Protein AF-A0A9E6A7D5-F1 (afdb_monomer)

Solvent-accessible surface area (backbone atoms only — not comparable to full-atom values): 4836 Å² total; per-residue (Å²): 138,80,40,47,18,21,17,33,96,84,34,36,38,51,97,82,43,68,75,36,81,77,72,48,67,28,24,20,61,6,48,72,43,74,42,83,39,78,94,85,40,67,48,68,49,66,37,42,82,48,3,43,59,48,42,50,50,28,22,56,73,41,77,67,48,78,43,65,58,70,52,33,34,79,45,85,75,77,61,57,44,39,19,55,33,66,134

Mean predicted aligned error: 2.8 Å

Radius of gyration: 12.78 Å; Cα contacts (8 Å, |Δi|>4): 192; chains: 1; bounding box: 35×26×28 Å

Foldseek 3Di:
DAAEWAADPVLEGDPPTDADDPPHQAYFHFAQDWDADPPRDIDTDGDSVRRVVRQVVLCVLQVNDWDFDDFRPPRPVPDTGTHTHHD

Structure (mmCIF, N/CA/C/O backbone):
data_AF-A0A9E6A7D5-F1
#
_entry.id   AF-A0A9E6A7D5-F1
#
loop_
_atom_site.group_PDB
_atom_site.id
_atom_site.type_symbol
_atom_site.label_atom_id
_atom_site.label_alt_id
_atom_site.label_comp_id
_atom_site.label_asym_id
_atom_site.label_entity_id
_atom_site.label_seq_id
_atom_site.pdbx_PDB_ins_code
_atom_site.Cartn_x
_atom_site.Cartn_y
_atom_site.Cartn_z
_atom_site.occupancy
_atom_site.B_iso_or_equiv
_atom_site.auth_seq_id
_atom_site.auth_comp_id
_atom_site.auth_asym_id
_atom_site.auth_atom_id
_atom_site.pdbx_PDB_model_num
ATOM 1 N N . VAL A 1 1 ? 12.342 3.556 10.174 1.00 89.81 1 VAL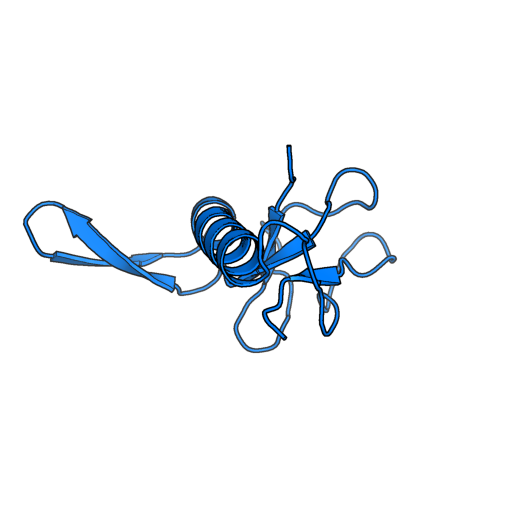 A N 1
ATOM 2 C CA . VAL A 1 1 ? 11.187 4.178 9.487 1.00 89.81 1 VAL A CA 1
ATOM 3 C C . VAL A 1 1 ? 11.082 3.465 8.161 1.00 89.81 1 VAL A C 1
ATOM 5 O O . VAL A 1 1 ? 12.140 3.217 7.608 1.00 89.81 1 VAL A O 1
ATOM 8 N N . TYR A 1 2 ? 9.875 3.101 7.736 1.00 94.88 2 TYR A N 1
ATOM 9 C CA . TYR A 1 2 ? 9.636 2.545 6.407 1.00 94.88 2 TYR A CA 1
ATOM 10 C C . TYR A 1 2 ? 8.734 3.506 5.634 1.00 94.88 2 TYR A C 1
ATOM 12 O O . TYR A 1 2 ? 7.658 3.868 6.123 1.00 94.88 2 TYR A O 1
ATOM 20 N N . THR A 1 3 ? 9.188 3.948 4.470 1.00 96.69 3 THR A N 1
ATOM 21 C CA . THR A 1 3 ? 8.424 4.719 3.496 1.00 96.69 3 THR A CA 1
ATOM 22 C C . THR A 1 3 ? 7.654 3.738 2.630 1.00 96.69 3 THR A C 1
ATOM 24 O O . THR A 1 3 ? 8.252 2.899 1.963 1.00 96.69 3 THR A O 1
ATOM 27 N N . ILE A 1 4 ? 6.325 3.834 2.661 1.00 97.88 4 ILE A N 1
ATOM 28 C CA . ILE A 1 4 ? 5.447 2.870 1.998 1.00 97.88 4 ILE A CA 1
ATOM 29 C C . ILE A 1 4 ? 4.702 3.541 0.842 1.00 97.88 4 ILE A C 1
ATOM 31 O O . ILE A 1 4 ? 3.920 4.474 1.072 1.00 97.88 4 ILE A O 1
ATOM 35 N N . SER A 1 5 ? 4.934 3.069 -0.384 1.00 97.94 5 SER A N 1
ATOM 36 C CA . SER A 1 5 ? 4.141 3.416 -1.567 1.00 97.94 5 SER A CA 1
ATOM 37 C C . SER A 1 5 ? 2.877 2.542 -1.653 1.00 97.94 5 SER A C 1
ATOM 39 O O . SER A 1 5 ? 2.715 1.556 -0.930 1.00 97.94 5 SER A O 1
ATOM 41 N N . ALA A 1 6 ? 1.900 2.967 -2.453 1.00 98.38 6 ALA A N 1
ATOM 42 C CA . ALA A 1 6 ? 0.615 2.292 -2.598 1.00 98.38 6 ALA A CA 1
ATOM 43 C C . ALA A 1 6 ? 0.534 1.559 -3.938 1.00 98.38 6 ALA A C 1
ATOM 45 O O . ALA A 1 6 ? 0.844 2.144 -4.971 1.00 98.38 6 ALA A O 1
ATOM 46 N N . VAL A 1 7 ? 0.003 0.339 -3.924 1.00 98.31 7 VAL A N 1
ATOM 47 C CA . VAL A 1 7 ? -0.379 -0.412 -5.131 1.00 98.31 7 VAL A CA 1
ATOM 48 C C . VAL A 1 7 ? -1.855 -0.802 -5.095 1.00 98.31 7 VAL A C 1
ATOM 50 O O . VAL A 1 7 ? -2.492 -0.801 -4.030 1.00 98.31 7 VAL A O 1
ATOM 53 N N . ASP A 1 8 ? -2.420 -1.062 -6.273 1.00 98.12 8 ASP A N 1
ATOM 54 C CA . ASP A 1 8 ? -3.747 -1.652 -6.430 1.00 98.12 8 ASP A CA 1
ATOM 55 C C . ASP A 1 8 ? -3.722 -3.187 -6.418 1.00 98.12 8 ASP A C 1
ATOM 57 O O . ASP A 1 8 ? -2.705 -3.808 -6.131 1.00 98.12 8 ASP A O 1
ATOM 61 N N . ILE A 1 9 ? -4.884 -3.798 -6.660 1.00 97.31 9 ILE A N 1
ATOM 62 C CA . ILE A 1 9 ? -5.065 -5.256 -6.639 1.00 97.31 9 ILE A CA 1
ATOM 63 C C . ILE A 1 9 ? -4.332 -5.986 -7.777 1.00 97.31 9 ILE A C 1
ATOM 65 O O . ILE A 1 9 ? -4.155 -7.196 -7.695 1.00 97.31 9 ILE A O 1
ATOM 69 N N . ASP A 1 10 ? -3.925 -5.268 -8.826 1.00 97.69 10 ASP A N 1
ATOM 70 C CA . ASP A 1 10 ? -3.136 -5.800 -9.938 1.00 97.69 10 ASP A CA 1
ATOM 71 C C . ASP A 1 10 ? -1.635 -5.485 -9.762 1.00 97.69 10 ASP A C 1
ATOM 73 O O . ASP A 1 10 ? -0.885 -5.517 -10.742 1.00 97.69 10 ASP A O 1
ATOM 77 N N . ASP A 1 11 ? -1.211 -5.118 -8.547 1.00 97.56 11 ASP A N 1
ATOM 78 C CA . ASP A 1 11 ? 0.131 -4.640 -8.200 1.00 97.56 11 ASP A CA 1
ATOM 79 C C . ASP A 1 11 ? 0.546 -3.354 -8.931 1.00 97.56 11 ASP A C 1
ATOM 81 O O . ASP A 1 11 ? 1.730 -3.036 -9.022 1.00 97.56 11 ASP A O 1
ATOM 85 N N . LYS A 1 12 ? -0.405 -2.573 -9.462 1.00 97.81 12 LYS A N 1
ATOM 86 C CA . LYS A 1 12 ? -0.093 -1.342 -10.200 1.00 97.81 12 LYS A CA 1
ATOM 87 C C . LYS A 1 12 ? -0.031 -0.148 -9.266 1.00 97.81 12 LYS A C 1
ATOM 89 O O . LYS A 1 12 ? -0.959 0.126 -8.501 1.00 97.81 12 LYS A O 1
ATOM 94 N N . MET A 1 13 ? 1.040 0.623 -9.396 1.00 97.25 13 MET A N 1
ATOM 95 C CA . MET A 1 13 ? 1.189 1.898 -8.718 1.00 97.25 13 MET A CA 1
ATOM 96 C C . MET A 1 13 ? 0.249 2.944 -9.356 1.00 97.25 13 MET A C 1
ATOM 98 O O . MET A 1 13 ? 0.321 3.200 -10.563 1.00 97.25 13 MET A O 1
ATOM 102 N N . PRO A 1 14 ? -0.655 3.576 -8.583 1.00 97.19 14 PRO A N 1
ATOM 103 C CA . PRO A 1 14 ? -1.489 4.663 -9.070 1.00 97.19 14 PRO A CA 1
ATOM 104 C C . PRO A 1 14 ? -0.672 5.958 -9.176 1.00 97.19 14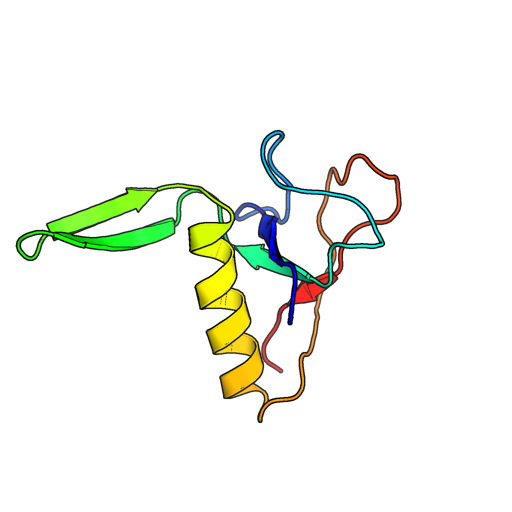 PRO A C 1
ATOM 106 O O . PRO A 1 14 ? 0.246 6.197 -8.397 1.00 97.19 14 PRO A O 1
ATOM 109 N N . SER A 1 15 ? -1.076 6.872 -10.063 1.00 95.75 15 SER A N 1
ATOM 110 C CA . SER A 1 15 ? -0.319 8.101 -10.378 1.00 95.75 15 SER A CA 1
ATOM 111 C C . SER A 1 15 ? -0.095 9.079 -9.212 1.00 95.75 15 SER A C 1
ATOM 113 O O . SER A 1 15 ? 0.618 10.063 -9.373 1.00 95.75 15 SER A O 1
ATOM 115 N N . TRP A 1 16 ? -0.774 8.883 -8.079 1.00 96.06 16 TRP A N 1
ATOM 116 C CA . TRP A 1 16 ? -0.652 9.704 -6.869 1.00 96.06 16 TRP A CA 1
ATOM 117 C C . TRP A 1 16 ? 0.193 9.048 -5.776 1.00 96.06 16 TRP A C 1
ATOM 119 O O . TRP A 1 16 ? 0.421 9.676 -4.741 1.00 96.06 16 TRP A O 1
ATOM 129 N N . SER A 1 17 ? 0.600 7.787 -5.949 1.00 96.50 17 SER A N 1
ATOM 130 C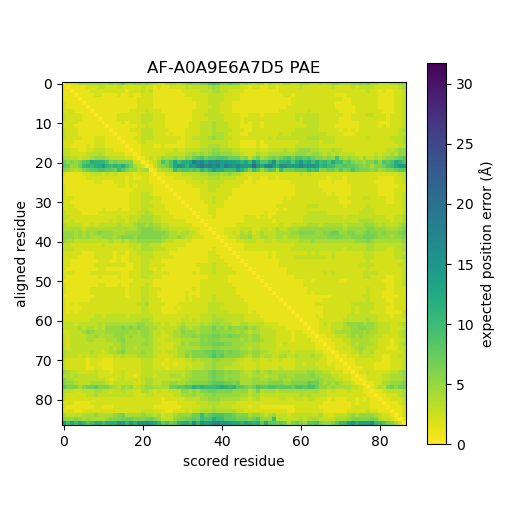 CA . SER A 1 17 ? 1.513 7.149 -5.008 1.00 96.50 17 SER A CA 1
ATOM 131 C C . SER A 1 17 ? 2.881 7.822 -5.081 1.00 96.50 17 SER A C 1
ATOM 133 O O . SER A 1 17 ? 3.284 8.325 -6.128 1.00 96.50 17 SER A O 1
ATOM 135 N N . ASN A 1 18 ? 3.593 7.822 -3.957 1.00 93.12 18 ASN A N 1
ATOM 136 C CA . ASN A 1 18 ? 5.010 8.163 -3.969 1.00 93.12 18 ASN A CA 1
ATOM 137 C C . ASN A 1 18 ? 5.788 7.074 -4.720 1.00 93.12 18 ASN A C 1
ATOM 139 O O . ASN A 1 18 ? 5.377 5.914 -4.695 1.00 93.12 18 ASN A O 1
ATOM 143 N N . TYR A 1 19 ? 6.892 7.482 -5.334 1.00 92.62 19 TYR A N 1
ATOM 144 C CA . TYR A 1 19 ? 7.836 6.661 -6.090 1.00 92.62 19 TYR A CA 1
ATOM 145 C C . TYR A 1 19 ? 9.259 7.187 -5.857 1.00 92.62 19 TYR A C 1
ATOM 147 O O . TYR A 1 19 ? 9.427 8.317 -5.371 1.00 92.62 19 TYR A O 1
ATOM 155 N N . GLY A 1 20 ? 10.264 6.396 -6.227 1.00 87.31 20 GLY A N 1
ATOM 156 C CA . GLY A 1 20 ? 11.676 6.732 -6.073 1.00 87.31 20 GLY A CA 1
ATOM 157 C C . GLY A 1 20 ? 12.406 5.752 -5.162 1.00 87.31 20 GLY A C 1
ATOM 158 O O . GLY A 1 20 ? 12.142 5.733 -3.962 1.00 87.31 20 GLY A O 1
ATOM 159 N N . GLU A 1 21 ? 13.394 5.049 -5.706 1.00 80.00 21 GLU A N 1
ATOM 160 C CA . GLU A 1 21 ? 14.312 4.174 -4.971 1.00 80.00 21 GLU A CA 1
ATOM 161 C C . GLU A 1 21 ? 15.735 4.775 -4.951 1.00 80.00 21 GLU A C 1
ATOM 163 O O . GLU A 1 21 ? 16.468 4.684 -5.950 1.00 80.00 21 GLU A O 1
ATOM 168 N N . PRO A 1 22 ? 16.184 5.401 -3.840 1.00 79.31 22 PRO A N 1
ATOM 169 C CA . PRO A 1 22 ? 15.448 5.805 -2.624 1.00 79.31 22 PRO A CA 1
ATOM 170 C C . PRO A 1 22 ? 14.560 7.064 -2.823 1.00 79.31 22 PRO A C 1
ATOM 172 O O . PRO A 1 22 ? 14.854 7.872 -3.713 1.00 79.31 22 PRO A O 1
ATOM 175 N N . PRO A 1 23 ? 13.542 7.326 -1.959 1.00 87.88 23 PRO A N 1
ATOM 176 C CA . PRO A 1 23 ? 13.431 6.846 -0.574 1.00 87.88 23 PRO A CA 1
ATOM 177 C C . PRO A 1 23 ? 12.278 5.880 -0.244 1.00 87.88 23 PRO A C 1
ATOM 179 O O . PRO A 1 23 ? 11.981 5.733 0.945 1.00 87.88 23 PRO A O 1
ATOM 182 N N . VAL A 1 24 ? 11.580 5.293 -1.214 1.00 95.19 24 VAL A N 1
ATOM 183 C CA . VAL A 1 24 ? 10.580 4.258 -0.916 1.00 95.19 24 VAL A CA 1
ATOM 184 C C . VAL A 1 24 ? 11.290 2.980 -0.464 1.00 95.19 24 VAL A C 1
ATOM 186 O O . VAL A 1 24 ? 12.304 2.620 -1.032 1.00 95.19 24 VAL A O 1
ATOM 189 N N . ASP A 1 25 ? 10.804 2.340 0.606 1.00 95.69 25 ASP A N 1
ATOM 190 C CA . ASP A 1 25 ? 11.366 1.069 1.086 1.00 95.69 25 ASP A CA 1
ATOM 191 C C . ASP A 1 25 ? 10.561 -0.130 0.560 1.00 95.69 25 ASP A C 1
ATOM 193 O O . ASP A 1 25 ? 11.127 -1.170 0.236 1.00 95.69 25 ASP A O 1
ATOM 197 N N . PHE A 1 26 ? 9.226 -0.002 0.526 1.00 96.56 26 PHE A N 1
ATOM 198 C CA . PHE A 1 26 ? 8.308 -1.039 0.052 1.00 96.56 26 PHE A CA 1
ATOM 199 C C . PHE A 1 26 ? 7.001 -0.441 -0.483 1.00 96.56 26 PHE A C 1
ATOM 201 O O . PHE A 1 26 ? 6.561 0.630 -0.069 1.00 96.56 26 PHE A O 1
ATOM 208 N N . SER A 1 27 ? 6.310 -1.209 -1.312 1.00 97.81 27 SER A N 1
ATOM 209 C CA . SER A 1 27 ? 4.915 -1.028 -1.699 1.00 97.81 27 SER A CA 1
ATOM 210 C C . SER A 1 27 ? 3.981 -1.891 -0.850 1.00 97.81 27 SER A C 1
ATOM 212 O O 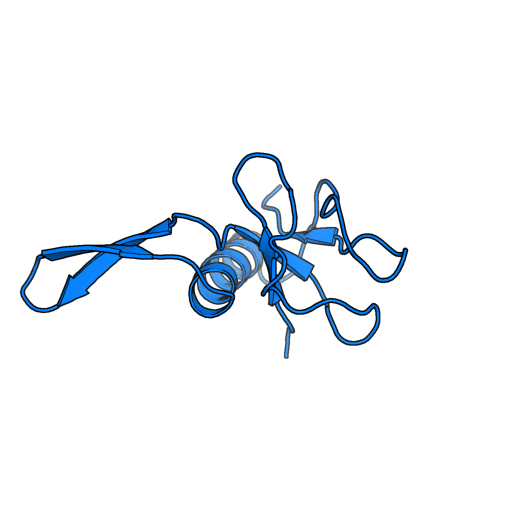. SER A 1 27 ? 4.340 -2.983 -0.410 1.00 97.81 27 SER A O 1
ATOM 214 N N . ALA A 1 28 ? 2.748 -1.429 -0.641 1.00 98.25 28 ALA A N 1
ATOM 215 C CA . ALA A 1 28 ? 1.684 -2.232 -0.036 1.00 98.25 28 ALA A CA 1
ATOM 216 C C . ALA A 1 28 ? 0.295 -1.848 -0.586 1.00 98.25 28 ALA A C 1
ATOM 218 O O . ALA A 1 28 ? 0.135 -0.754 -1.142 1.00 98.25 28 ALA A O 1
ATOM 219 N N . PRO A 1 29 ? -0.740 -2.693 -0.407 1.00 98.25 29 PRO A N 1
ATOM 220 C CA . PRO A 1 29 ? -2.090 -2.392 -0.877 1.00 98.25 29 PRO A CA 1
ATOM 221 C C . PRO A 1 29 ? -2.630 -1.074 -0.310 1.00 98.25 29 PRO A C 1
ATOM 223 O O . PRO A 1 29 ? -2.821 -0.921 0.899 1.00 98.25 29 PRO A O 1
ATOM 226 N N . GLY A 1 30 ? -2.899 -0.113 -1.191 1.00 98.44 30 GLY A N 1
ATOM 227 C CA . GLY A 1 30 ? -3.358 1.226 -0.812 1.00 98.44 30 GLY A CA 1
ATOM 228 C C . GLY A 1 30 ? -4.477 1.783 -1.684 1.00 98.44 30 GLY A C 1
ATOM 229 O O . GLY A 1 30 ? -4.941 2.892 -1.422 1.00 98.44 30 GLY A O 1
ATOM 230 N N . VAL A 1 31 ? -4.932 1.051 -2.703 1.00 98.62 31 VAL A N 1
ATOM 231 C CA . VAL A 1 31 ? -6.034 1.461 -3.587 1.00 98.62 31 VAL A CA 1
ATOM 232 C C . VAL A 1 31 ? -7.304 0.692 -3.247 1.00 98.62 31 VAL A C 1
ATOM 234 O O . VAL A 1 31 ? -7.282 -0.528 -3.139 1.00 98.62 31 VAL A O 1
ATOM 237 N N . ALA A 1 32 ? -8.423 1.411 -3.113 1.00 98.38 32 ALA A N 1
ATOM 238 C CA . ALA A 1 32 ? -9.746 0.843 -2.857 1.00 98.38 32 ALA A CA 1
ATOM 239 C C . ALA A 1 32 ? -9.792 -0.077 -1.619 1.00 98.38 32 ALA A C 1
ATOM 241 O O . ALA A 1 32 ? -10.403 -1.146 -1.632 1.00 98.38 32 ALA A O 1
ATOM 242 N N . ILE A 1 33 ? -9.182 0.373 -0.520 1.00 98.56 33 ILE A N 1
ATOM 243 C CA . ILE A 1 33 ? -9.120 -0.378 0.733 1.00 98.56 33 ILE A CA 1
ATOM 244 C C . ILE A 1 33 ? -10.386 -0.136 1.551 1.00 98.56 33 ILE A C 1
ATOM 246 O O . ILE A 1 33 ? -10.660 0.986 1.984 1.00 98.56 33 ILE A O 1
ATOM 250 N N . PHE A 1 34 ? -11.144 -1.207 1.782 1.00 98.38 34 PHE A N 1
ATOM 251 C CA . PHE A 1 34 ? -12.298 -1.222 2.676 1.00 98.38 34 PHE A CA 1
ATOM 252 C C . PHE A 1 34 ? -11.846 -1.336 4.134 1.00 98.38 34 PHE A C 1
ATOM 254 O O . PHE A 1 34 ? -11.120 -2.260 4.495 1.00 98.38 34 PHE A O 1
ATOM 261 N N . SER A 1 35 ? -12.284 -0.413 4.988 1.00 98.06 35 SER A N 1
ATOM 262 C CA . SER A 1 35 ? -11.966 -0.449 6.416 1.00 98.06 35 SER A CA 1
ATOM 263 C C . SER A 1 35 ? -13.073 0.161 7.275 1.00 98.06 35 SER A C 1
ATOM 265 O O . SER A 1 35 ? -14.070 0.702 6.783 1.00 98.06 35 SER A O 1
ATOM 267 N N . THR A 1 36 ? -12.899 0.056 8.591 1.00 97.94 36 THR A N 1
ATOM 268 C CA . THR A 1 36 ? -13.783 0.685 9.574 1.00 97.94 36 THR A CA 1
ATOM 269 C C . THR A 1 36 ? -13.723 2.205 9.465 1.00 97.94 36 THR A C 1
ATOM 271 O O . THR A 1 36 ? -12.713 2.800 9.087 1.00 97.94 36 THR A O 1
ATOM 274 N N . TRP A 1 37 ? -14.838 2.847 9.791 1.00 98.00 37 TRP A N 1
ATOM 275 C CA . TRP A 1 37 ? -14.987 4.289 9.724 1.00 98.00 37 TRP A CA 1
ATOM 276 C C . TRP A 1 37 ? -15.722 4.827 10.950 1.00 98.00 37 TRP A C 1
ATOM 278 O O . TRP A 1 37 ? -16.191 4.091 11.822 1.00 98.00 37 TRP A O 1
ATOM 288 N N . LYS A 1 38 ? -15.806 6.154 11.037 1.00 96.88 38 LYS A N 1
ATOM 289 C CA . LYS A 1 38 ? -16.451 6.846 12.159 1.00 96.88 38 LYS A CA 1
ATOM 290 C C . LYS A 1 38 ? -17.911 6.400 12.318 1.00 96.88 38 LYS A C 1
ATOM 292 O O . LYS A 1 38 ? -18.571 6.044 11.344 1.00 96.88 38 LYS A O 1
ATOM 297 N N . ASN A 1 39 ? -18.417 6.482 13.550 1.00 97.38 39 ASN A N 1
ATOM 298 C CA . ASN A 1 39 ? -19.806 6.167 13.915 1.00 97.38 39 ASN A CA 1
ATOM 299 C C . ASN A 1 39 ? -20.229 4.715 13.621 1.00 97.38 39 ASN A C 1
ATOM 301 O O . ASN A 1 39 ? -21.382 4.464 13.286 1.00 97.38 39 ASN A O 1
ATOM 305 N N . GLY A 1 40 ? -19.293 3.765 13.728 1.00 97.44 40 GLY A N 1
ATOM 306 C CA . GLY A 1 40 ? -19.555 2.344 13.470 1.00 97.44 40 GLY A CA 1
ATOM 307 C C . GLY A 1 40 ? -19.761 2.006 11.991 1.00 97.44 40 GLY A C 1
ATOM 308 O O . GLY A 1 40 ? -20.221 0.913 11.678 1.00 97.44 40 GLY A O 1
ATOM 309 N N . GLY A 1 41 ? -19.455 2.943 11.090 1.00 98.25 41 GLY A N 1
ATOM 310 C CA . GLY A 1 41 ? -19.557 2.735 9.654 1.00 98.25 41 GLY A CA 1
ATOM 311 C C . GLY A 1 41 ? -18.335 2.039 9.065 1.00 98.25 41 GLY A C 1
ATOM 312 O O . GLY A 1 41 ? -17.371 1.696 9.749 1.00 98.25 41 GLY A O 1
ATOM 313 N N . THR A 1 42 ? -18.367 1.902 7.748 1.00 98.38 42 THR A N 1
ATOM 314 C CA . THR A 1 42 ? -17.259 1.412 6.930 1.00 98.38 42 THR A CA 1
ATOM 315 C C . THR A 1 42 ? -17.084 2.327 5.732 1.00 98.38 42 THR A C 1
ATOM 317 O O . THR A 1 42 ? -18.046 2.956 5.287 1.00 98.38 42 THR A O 1
ATOM 320 N N . ASN A 1 43 ? -15.870 2.412 5.204 1.00 98.44 43 ASN A N 1
ATOM 321 C CA . ASN A 1 43 ? -15.582 3.220 4.030 1.00 98.44 43 ASN A CA 1
ATOM 322 C C . ASN A 1 43 ? -14.500 2.555 3.180 1.00 98.44 43 ASN A C 1
ATOM 324 O O . ASN A 1 43 ? -13.632 1.865 3.715 1.00 98.44 43 ASN A O 1
ATOM 328 N N . THR A 1 44 ? -14.550 2.795 1.874 1.00 98.56 44 THR A N 1
ATOM 329 C CA . THR A 1 44 ? -13.525 2.354 0.927 1.00 98.56 44 THR A CA 1
ATOM 330 C C . THR A 1 44 ? -12.789 3.578 0.421 1.00 98.56 44 THR A C 1
ATOM 332 O O . THR A 1 44 ? -13.387 4.430 -0.235 1.00 98.56 44 THR A O 1
ATOM 335 N N . ILE A 1 45 ? -11.502 3.681 0.741 1.00 98.50 45 ILE A N 1
ATOM 336 C CA . ILE A 1 45 ? -10.673 4.828 0.358 1.00 98.50 45 ILE A CA 1
ATOM 337 C C . ILE A 1 45 ? -9.314 4.374 -0.166 1.00 98.50 45 ILE A C 1
ATOM 339 O O . ILE A 1 45 ? -8.906 3.229 0.024 1.00 98.50 45 ILE A O 1
ATOM 343 N N . SER A 1 46 ? -8.626 5.293 -0.836 1.00 98.69 46 SER A N 1
ATOM 344 C CA . SER A 1 46 ? -7.302 5.065 -1.403 1.00 98.69 46 SER A CA 1
ATOM 345 C C . SER A 1 46 ? -6.299 6.062 -0.834 1.00 98.69 46 SER A C 1
ATOM 347 O O . SER A 1 46 ? -6.632 7.228 -0.622 1.00 98.69 46 SER A O 1
ATOM 349 N N . GLY A 1 47 ? -5.070 5.610 -0.615 1.00 98.25 47 GLY A N 1
ATOM 350 C CA . GLY A 1 47 ? -3.956 6.448 -0.191 1.00 98.25 47 GLY A CA 1
ATOM 351 C C . GLY A 1 47 ? -2.794 5.631 0.364 1.00 98.25 47 GLY A C 1
ATOM 352 O O . GLY A 1 47 ? -2.969 4.509 0.837 1.00 98.25 47 GLY A O 1
ATOM 353 N N . THR A 1 48 ? -1.604 6.225 0.407 1.00 98.00 48 THR A N 1
ATOM 354 C CA . THR A 1 48 ? -0.447 5.636 1.109 1.00 98.00 48 THR A CA 1
ATOM 355 C C . THR A 1 48 ? -0.712 5.477 2.612 1.00 98.00 48 THR A C 1
ATOM 357 O O . THR A 1 48 ? -0.205 4.552 3.240 1.00 98.00 48 THR A O 1
ATOM 360 N N . SER A 1 49 ? -1.606 6.289 3.192 1.00 97.50 49 SER A N 1
ATOM 361 C CA . SER A 1 49 ? -2.117 6.094 4.559 1.00 97.50 49 SER A CA 1
ATOM 362 C C . SER A 1 49 ? -2.884 4.779 4.757 1.00 97.50 49 SER A C 1
ATOM 364 O O . SER A 1 49 ? -3.021 4.340 5.896 1.00 97.50 49 SER A O 1
ATOM 366 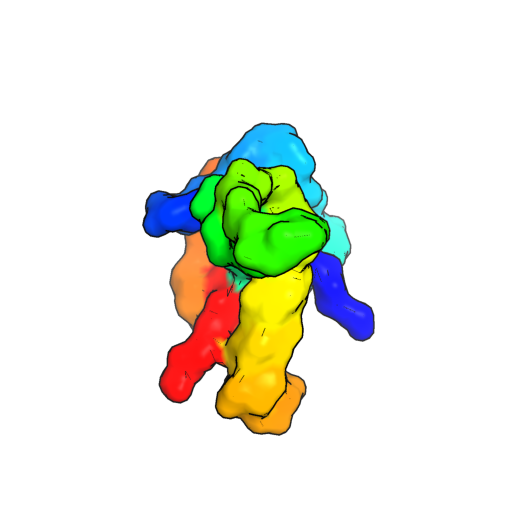N N . MET A 1 50 ? -3.379 4.153 3.685 1.00 98.38 50 MET A N 1
ATOM 367 C CA . MET A 1 50 ? -4.000 2.823 3.712 1.00 98.38 50 MET A CA 1
ATOM 368 C C . MET A 1 50 ? -2.978 1.715 3.426 1.00 98.38 50 MET A C 1
ATOM 370 O O . MET A 1 50 ? -3.144 0.611 3.930 1.00 98.38 50 MET A O 1
ATOM 374 N N . ALA A 1 51 ? -1.897 2.015 2.703 1.00 98.44 51 ALA A N 1
ATOM 375 C CA . ALA A 1 51 ? -0.779 1.094 2.488 1.00 98.44 51 ALA A CA 1
ATOM 376 C C . ALA A 1 51 ? 0.057 0.881 3.764 1.00 98.44 51 ALA A C 1
ATOM 378 O O . ALA A 1 51 ? 0.362 -0.251 4.137 1.00 98.44 51 ALA A O 1
ATOM 379 N N . ALA A 1 52 ? 0.354 1.957 4.499 1.00 98.19 52 ALA A N 1
ATOM 380 C CA . ALA A 1 52 ? 1.141 1.913 5.733 1.00 98.19 52 ALA A CA 1
ATOM 381 C C . ALA A 1 52 ? 0.658 0.881 6.786 1.00 98.19 52 ALA A C 1
ATOM 383 O O . ALA A 1 52 ? 1.496 0.134 7.299 1.00 98.19 52 ALA A O 1
ATOM 384 N N . PRO A 1 53 ? -0.644 0.776 7.136 1.00 98.00 53 PRO A N 1
ATOM 385 C CA . PRO A 1 53 ? -1.107 -0.243 8.078 1.00 98.00 53 PRO A CA 1
ATOM 386 C C . PRO A 1 53 ? -0.999 -1.680 7.539 1.00 98.00 53 PRO A C 1
ATOM 388 O O . PRO A 1 53 ? -0.757 -2.578 8.344 1.00 98.00 53 PRO A O 1
ATOM 391 N N . HIS A 1 54 ? -1.114 -1.914 6.223 1.00 97.56 54 HIS A N 1
ATOM 392 C CA . HIS A 1 54 ? -0.861 -3.240 5.639 1.00 97.56 54 HIS A CA 1
ATOM 393 C C . HIS A 1 54 ? 0.608 -3.640 5.789 1.00 97.56 54 HIS A C 1
ATOM 395 O O . HIS A 1 54 ? 0.890 -4.731 6.278 1.00 97.56 54 HIS A O 1
ATOM 401 N N . ALA A 1 55 ? 1.537 -2.737 5.461 1.00 97.88 55 ALA A N 1
ATOM 402 C CA . ALA A 1 55 ? 2.966 -2.980 5.647 1.00 97.88 55 ALA A CA 1
ATOM 403 C C . ALA A 1 55 ? 3.319 -3.234 7.119 1.00 97.88 55 ALA A C 1
ATOM 405 O O . ALA A 1 55 ? 4.044 -4.172 7.435 1.00 97.88 55 ALA A O 1
ATOM 406 N N . CYS A 1 56 ? 2.751 -2.446 8.039 1.00 97.38 56 CYS A N 1
ATOM 407 C CA . CYS A 1 56 ? 2.921 -2.656 9.476 1.00 97.38 56 CYS A CA 1
ATOM 408 C C . CYS A 1 56 ? 2.482 -4.067 9.898 1.00 97.38 56 CYS A C 1
ATOM 410 O O . CYS A 1 56 ? 3.241 -4.775 10.559 1.00 97.38 56 CYS A O 1
ATOM 412 N N . ALA A 1 57 ? 1.288 -4.499 9.478 1.00 96.75 57 ALA A N 1
ATOM 413 C CA . ALA A 1 57 ? 0.782 -5.831 9.789 1.00 96.75 57 ALA A CA 1
ATOM 414 C C . ALA A 1 57 ? 1.673 -6.936 9.203 1.00 96.75 57 ALA A C 1
ATOM 416 O O . ALA A 1 57 ? 1.992 -7.883 9.919 1.00 96.75 57 ALA A O 1
ATOM 417 N N . ALA A 1 58 ? 2.120 -6.792 7.951 1.00 96.94 58 ALA A N 1
ATOM 418 C CA . ALA A 1 58 ? 3.010 -7.756 7.313 1.00 96.94 58 ALA A CA 1
ATOM 419 C C . ALA A 1 58 ? 4.333 -7.904 8.079 1.00 96.94 58 ALA A C 1
ATOM 421 O O . ALA A 1 58 ? 4.702 -9.007 8.467 1.00 96.94 58 ALA A O 1
ATOM 422 N N . ILE A 1 59 ? 4.987 -6.787 8.417 1.00 96.12 59 ILE A N 1
ATOM 423 C CA . ILE A 1 59 ? 6.233 -6.787 9.203 1.00 96.12 59 ILE A CA 1
ATOM 424 C C . ILE A 1 59 ? 6.024 -7.452 10.564 1.00 96.12 59 ILE A C 1
ATOM 426 O O . ILE A 1 59 ? 6.857 -8.244 11.003 1.00 96.12 59 ILE A O 1
ATOM 430 N N . MET A 1 60 ? 4.923 -7.136 11.252 1.00 96.38 60 MET A N 1
ATOM 431 C CA . MET A 1 60 ? 4.635 -7.706 12.570 1.00 96.38 60 MET A CA 1
ATOM 432 C C . MET A 1 60 ? 4.382 -9.215 12.510 1.00 96.38 60 MET A C 1
ATOM 434 O O . MET A 1 60 ? 4.847 -9.937 13.392 1.00 96.38 60 MET A O 1
ATOM 438 N N . LEU A 1 61 ? 3.662 -9.690 11.492 1.00 96.06 61 LEU A N 1
ATOM 439 C CA . LEU A 1 61 ? 3.372 -11.114 11.309 1.00 96.06 61 LEU A CA 1
ATOM 440 C C . LEU A 1 61 ? 4.618 -11.901 10.881 1.00 96.06 61 LEU A C 1
ATOM 442 O O . LEU A 1 61 ? 4.797 -13.027 11.336 1.00 96.06 61 LEU A O 1
ATOM 446 N N . SER A 1 62 ? 5.540 -11.267 10.155 1.00 93.56 62 SER A N 1
ATOM 447 C CA . SER A 1 62 ? 6.857 -11.813 9.792 1.00 93.56 62 SER A CA 1
ATOM 448 C C . SER A 1 62 ? 7.908 -11.691 10.914 1.00 93.56 62 SER A C 1
ATOM 450 O O . SER A 1 62 ? 9.113 -11.643 10.670 1.00 93.56 62 SER A O 1
ATOM 452 N N . GLY A 1 63 ? 7.481 -11.597 12.180 1.00 93.56 63 GLY A N 1
ATOM 453 C CA . GLY A 1 63 ? 8.386 -11.559 13.336 1.00 93.56 63 GLY A CA 1
ATOM 454 C C . GLY A 1 63 ? 9.240 -10.290 13.444 1.00 93.56 63 GLY A C 1
ATOM 455 O O . GLY A 1 63 ? 10.277 -10.299 14.107 1.00 93.56 63 GLY A O 1
ATOM 456 N N . GLY A 1 64 ? 8.823 -9.196 12.802 1.00 93.94 64 GLY A N 1
ATOM 457 C CA . GLY A 1 64 ? 9.556 -7.930 12.757 1.00 93.94 64 GLY A CA 1
ATOM 458 C C . GLY A 1 64 ? 10.601 -7.843 11.643 1.00 93.94 64 GLY A C 1
ATOM 459 O O . GLY A 1 64 ? 11.306 -6.838 11.566 1.00 93.94 64 GLY A O 1
ATOM 460 N N . ILE A 1 65 ? 10.709 -8.865 10.791 1.00 92.62 65 ILE A N 1
ATOM 461 C CA . ILE A 1 65 ? 11.625 -8.895 9.650 1.00 92.62 65 ILE A CA 1
ATOM 462 C C . ILE A 1 65 ? 10.785 -8.700 8.381 1.00 92.62 65 ILE A C 1
ATOM 464 O O . ILE A 1 65 ? 9.972 -9.570 8.072 1.00 92.62 65 ILE A O 1
ATOM 468 N N . PRO A 1 66 ? 10.916 -7.572 7.655 1.00 92.94 66 PRO A N 1
ATOM 469 C CA . PRO A 1 66 ? 10.175 -7.380 6.414 1.00 92.94 66 PRO A CA 1
ATOM 470 C C . PRO A 1 66 ? 10.568 -8.448 5.389 1.00 92.94 66 PRO A C 1
ATOM 472 O O . PRO A 1 66 ? 11.754 -8.700 5.167 1.00 92.94 66 PRO A O 1
ATOM 475 N N . ALA A 1 67 ? 9.559 -9.037 4.757 1.00 92.94 67 ALA A N 1
ATOM 476 C CA . ALA A 1 67 ? 9.689 -9.885 3.582 1.00 92.94 67 ALA A CA 1
ATOM 477 C C . ALA A 1 67 ? 8.922 -9.245 2.422 1.00 92.94 67 ALA A C 1
ATOM 479 O O . ALA A 1 67 ? 8.024 -8.426 2.635 1.00 92.94 67 ALA A O 1
ATOM 480 N N . SER A 1 68 ? 9.279 -9.610 1.198 1.00 94.38 68 SER A N 1
ATOM 481 C CA . SER A 1 68 ? 8.659 -9.076 -0.011 1.00 94.38 68 SER A CA 1
ATOM 482 C C . SER A 1 68 ? 8.470 -10.164 -1.051 1.00 94.38 68 SER A C 1
ATOM 484 O O . SER A 1 68 ? 9.349 -11.013 -1.209 1.00 94.38 68 SER A O 1
ATOM 486 N N . ASP A 1 69 ? 7.370 -10.081 -1.788 1.00 93.69 69 ASP A N 1
ATOM 487 C CA . ASP A 1 69 ? 7.097 -10.896 -2.968 1.00 93.69 69 ASP A CA 1
ATOM 488 C C . ASP A 1 69 ? 6.442 -10.020 -4.041 1.00 93.69 69 ASP A C 1
ATOM 490 O O . ASP A 1 69 ? 5.543 -9.235 -3.748 1.00 93.69 69 ASP A O 1
ATOM 494 N N . GLY A 1 70 ? 6.916 -10.132 -5.280 1.00 95.06 70 GLY A N 1
ATOM 495 C CA . GLY A 1 70 ? 6.495 -9.263 -6.379 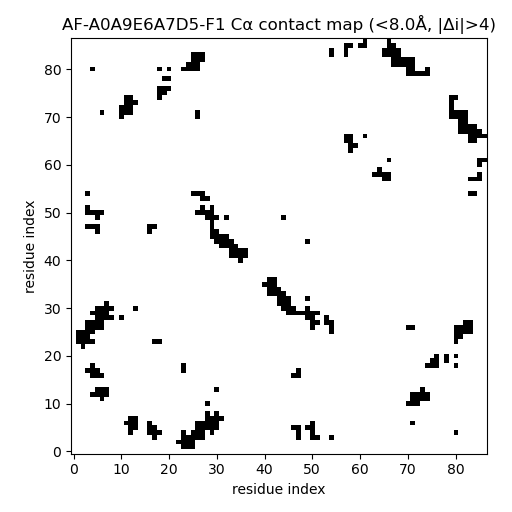1.00 95.06 70 GLY A CA 1
ATOM 496 C C . GLY A 1 70 ? 7.064 -7.836 -6.336 1.00 95.06 70 GLY A C 1
ATOM 497 O O . GLY A 1 70 ? 7.855 -7.456 -5.469 1.00 95.06 70 GLY A O 1
ATOM 498 N N . GLN A 1 71 ? 6.679 -7.045 -7.341 1.00 96.62 71 GLN A N 1
ATOM 499 C CA . GLN A 1 71 ? 7.137 -5.668 -7.545 1.00 96.62 71 GLN A CA 1
ATOM 500 C C . GLN A 1 71 ? 5.994 -4.776 -8.028 1.00 96.62 71 GLN A C 1
ATOM 502 O O . GLN A 1 71 ? 5.134 -5.223 -8.790 1.00 96.62 71 GLN A O 1
ATOM 507 N N . ALA A 1 72 ? 6.032 -3.503 -7.637 1.00 96.56 72 ALA A N 1
ATOM 508 C CA . ALA A 1 72 ? 5.080 -2.494 -8.066 1.00 96.56 72 ALA A CA 1
ATOM 509 C C . ALA A 1 72 ? 5.195 -2.236 -9.575 1.00 96.56 72 ALA A C 1
ATOM 511 O O . ALA A 1 72 ? 6.203 -1.761 -10.095 1.00 96.56 72 ALA A O 1
ATOM 512 N N . GLN A 1 73 ? 4.134 -2.541 -10.309 1.00 96.81 73 GLN A N 1
ATOM 513 C CA . GLN A 1 73 ? 4.042 -2.244 -11.731 1.00 96.81 73 GLN A CA 1
ATOM 514 C C . GLN A 1 73 ? 3.787 -0.751 -11.948 1.00 96.81 73 GLN A C 1
ATOM 516 O O . GLN A 1 73 ? 3.153 -0.086 -11.131 1.00 96.81 73 GLN A O 1
ATOM 521 N N . ASN A 1 74 ? 4.191 -0.241 -13.113 1.00 94.31 74 ASN A N 1
ATOM 522 C CA . ASN A 1 74 ? 4.059 1.172 -13.491 1.00 94.31 74 ASN A CA 1
ATOM 523 C C . ASN A 1 74 ? 4.784 2.152 -12.555 1.00 94.31 74 ASN A C 1
ATOM 525 O O . ASN A 1 74 ? 4.414 3.326 -12.521 1.00 94.31 74 ASN A O 1
ATOM 529 N N . ASP A 1 75 ? 5.811 1.690 -11.841 1.00 91.75 75 ASP A N 1
ATOM 530 C CA . ASP A 1 75 ? 6.703 2.568 -11.092 1.00 91.75 75 ASP A CA 1
ATOM 531 C C . ASP A 1 75 ? 7.386 3.578 -12.041 1.00 91.75 75 ASP A C 1
ATOM 533 O O . ASP A 1 75 ? 8.083 3.163 -12.980 1.00 91.75 75 ASP A O 1
ATOM 537 N N . PRO A 1 76 ? 7.156 4.896 -11.877 1.00 91.31 76 PRO A N 1
ATOM 538 C CA . PRO A 1 76 ? 7.654 5.907 -12.806 1.00 91.31 76 PRO A CA 1
ATOM 539 C C . P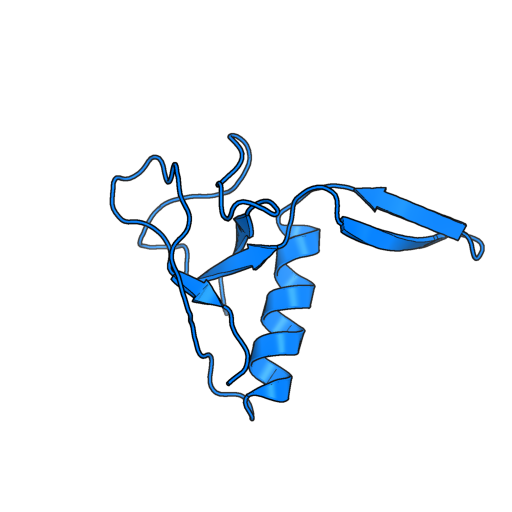RO A 1 76 ? 9.177 6.060 -12.859 1.00 91.31 76 PRO A C 1
ATOM 541 O O . PRO A 1 76 ? 9.676 6.660 -13.815 1.00 91.31 76 PRO A O 1
ATOM 544 N N . ASP A 1 77 ? 9.914 5.600 -11.847 1.00 90.12 77 ASP A N 1
ATOM 545 C CA . ASP A 1 77 ? 11.353 5.863 -11.727 1.00 90.12 77 ASP A CA 1
ATOM 546 C C . ASP A 1 77 ? 12.250 4.838 -12.456 1.00 90.12 77 ASP A C 1
ATOM 548 O O . ASP A 1 77 ? 13.450 5.067 -12.628 1.00 90.12 77 ASP A O 1
ATOM 552 N N . GLY A 1 78 ? 11.658 3.747 -12.953 1.00 86.12 78 GLY A N 1
ATOM 553 C CA . GLY A 1 78 ? 12.348 2.675 -13.670 1.00 86.12 78 GLY A CA 1
ATOM 554 C C . GLY A 1 78 ? 12.964 1.586 -12.783 1.00 86.12 78 GLY A C 1
ATOM 555 O O . GLY A 1 78 ? 13.524 0.638 -13.336 1.00 86.12 78 GLY A O 1
ATOM 556 N N . ASN A 1 79 ? 12.833 1.682 -11.457 1.00 90.31 79 ASN A N 1
ATOM 557 C CA . ASN A 1 79 ? 13.272 0.698 -10.470 1.00 90.31 79 ASN A CA 1
ATOM 558 C C . ASN A 1 79 ? 12.076 0.252 -9.609 1.00 90.31 79 ASN A C 1
ATOM 560 O O . ASN A 1 79 ? 11.877 0.794 -8.532 1.00 90.31 79 ASN A O 1
ATOM 564 N N . PRO A 1 80 ? 11.307 -0.760 -10.049 1.00 91.81 80 PRO A N 1
ATOM 565 C CA . PRO A 1 80 ? 10.086 -1.172 -9.362 1.00 91.81 80 PRO A CA 1
ATOM 566 C C . PRO A 1 80 ? 10.269 -1.489 -7.869 1.00 91.81 80 PRO A C 1
ATOM 568 O O . PRO A 1 80 ? 10.965 -2.457 -7.526 1.00 91.81 80 PRO A O 1
ATOM 571 N N . ASP A 1 81 ? 9.572 -0.732 -7.017 1.00 94.81 81 ASP A N 1
ATOM 572 C CA . ASP A 1 81 ? 9.483 -0.960 -5.569 1.00 94.81 81 ASP A CA 1
ATOM 573 C C . ASP A 1 81 ? 9.053 -2.405 -5.237 1.00 94.81 81 ASP A C 1
ATOM 575 O O . ASP A 1 81 ? 8.132 -2.965 -5.841 1.00 94.81 81 ASP A O 1
ATOM 579 N N . LEU A 1 82 ? 9.668 -3.016 -4.220 1.00 96.38 82 LEU A N 1
ATOM 580 C CA . LEU A 1 82 ? 9.278 -4.346 -3.729 1.00 96.38 82 LEU A CA 1
ATOM 581 C C . LEU A 1 82 ? 7.936 -4.295 -2.990 1.00 96.38 82 LEU A C 1
ATOM 583 O O . LEU A 1 82 ? 7.728 -3.419 -2.153 1.00 96.38 82 LEU A O 1
ATOM 587 N N . ILE A 1 83 ? 7.045 -5.262 -3.219 1.00 97.31 83 ILE A N 1
ATOM 588 C CA . ILE A 1 83 ? 5.767 -5.341 -2.491 1.00 97.31 83 ILE A CA 1
ATOM 589 C C . ILE A 1 83 ? 5.945 -6.165 -1.218 1.00 97.31 83 ILE A C 1
ATOM 591 O O . ILE A 1 83 ? 6.459 -7.281 -1.243 1.00 97.31 83 ILE A O 1
ATOM 595 N N . ILE A 1 84 ? 5.527 -5.607 -0.083 1.00 97.12 84 ILE A N 1
ATOM 596 C CA . ILE A 1 84 ? 5.671 -6.259 1.218 1.00 97.12 84 ILE A CA 1
ATOM 597 C C . ILE A 1 84 ? 4.707 -7.443 1.376 1.00 97.12 84 ILE A C 1
ATOM 599 O O . ILE A 1 84 ? 3.531 -7.354 1.021 1.00 97.12 84 ILE A O 1
ATOM 603 N N . TYR A 1 85 ? 5.201 -8.543 1.947 1.00 93.75 85 TYR A N 1
ATOM 604 C CA . TYR A 1 85 ? 4.510 -9.835 1.999 1.00 93.75 85 TYR A CA 1
ATOM 605 C C . TYR A 1 85 ? 4.739 -10.572 3.339 1.00 93.75 85 TYR A C 1
ATOM 607 O O . TYR A 1 85 ? 5.599 -10.187 4.138 1.00 93.75 85 TYR A O 1
ATOM 615 N N . ILE A 1 86 ? 3.942 -11.617 3.601 1.00 90.31 86 ILE A N 1
ATOM 616 C CA . ILE A 1 86 ? 4.035 -12.508 4.773 1.00 90.31 86 ILE A CA 1
ATOM 617 C C . ILE A 1 86 ? 4.284 -13.934 4.271 1.00 90.31 86 ILE A C 1
ATOM 619 O O . ILE A 1 86 ? 3.406 -14.476 3.607 1.00 90.31 86 ILE A O 1
ATOM 623 N N . ASP A 1 87 ? 5.438 -14.519 4.604 1.00 74.44 87 ASP A N 1
ATOM 624 C CA . ASP A 1 87 ? 5.826 -15.896 4.230 1.00 74.44 87 ASP A CA 1
ATOM 625 C C . ASP A 1 87 ? 4.931 -16.978 4.875 1.00 74.44 87 ASP A C 1
ATOM 627 O O . ASP A 1 87 ? 4.592 -16.837 6.078 1.00 74.44 87 ASP A O 1
#

Nearest PDB structures (foldseek):
  3vv3-assembly1_A  TM=9.578E-01  e=1.047E-03  Pseudoalteromonas sp. SM9913
  7am7-assembly1_A  TM=9.216E-01  e=1.277E-03  Bacillus amyloliquefaciens
  1av7-assembly1_A  TM=9.120E-01  e=1.779E-03  Bacillus licheniformis
  2x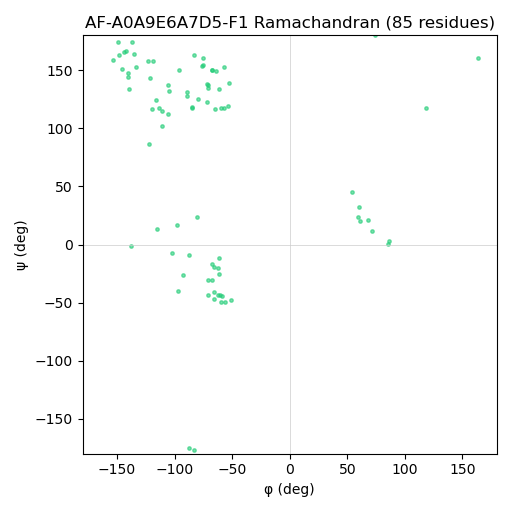rm-assembly1_A-2  TM=9.514E-01  e=3.937E-03  Shouchella clausii
  7bj3-assembly1_A  TM=9.352E-01  e=3.995E-02  Streptococcus pyogenes

pLDDT: mean 95.29, std 4.36, range [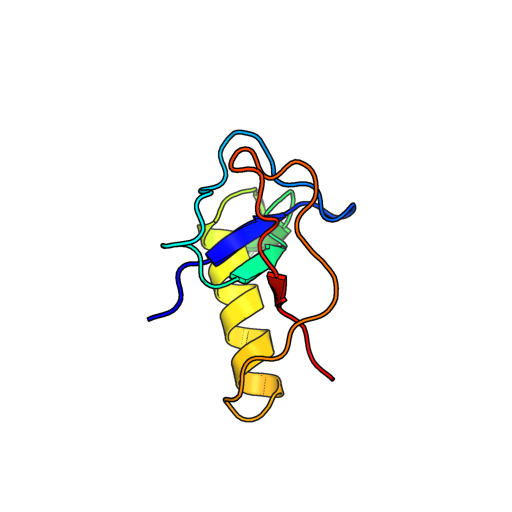74.44, 98.69]

Sequence (87 aa):
VYTISAVDIDDKMPSWSNYGEPPVDFSAPGVAIFSTWKNGGTNTISGTSMAAPHACAAIMLSGGIPASDGQAQNDPDGNPDLIIYID

Secondary structure (DSSP, 8-state):
---EEEE-TTSBPPTTS---TTT--EEEE-SSEEEE-GGG-EEEE-SHHHHHHHHHHHHHHTTT--EEEEE-BT-TTSSPPEEEE--